Protein AF-X0ZJN6-F1 (afdb_monomer_lite)

Sequence (72 aa):
KGVRLISNTSPSVLLDTGLSLPLFFRGKVRDTYDLGNLLLIVATDRISAFDVVLPCGIPDKGLVLNKLSAFW

Foldseek 3Di:
DDDDPPPPPPQDFFPDDPDPAAFPDDDQFWTWGDPPVDIDIFGGQWDDDPNDIDPDGDGCPRVVVVVVVVVD

InterPro domains:
  IPR028923 SAICAR synthetase/ADE2, N-terminal [PF01259] (24-72)

Organism: NCBI:txid412755

pLDDT: mean 90.12, std 16.63, range [38.62, 98.69]

Secondary structure (DSSP, 8-state):
---------PPPP-S----SS-EEEE-SSEEEEE-SSSEEEEE-S--EETTEE-SS--TTHHHHHHHHHHH-

Structure (mmCIF, N/CA/C/O backbone):
data_AF-X0ZJN6-F1
#
_entry.id   AF-X0ZJN6-F1
#
loop_
_atom_site.group_PDB
_atom_site.id
_atom_site.type_symbol
_atom_site.label_atom_id
_atom_site.label_alt_id
_atom_site.label_comp_id
_atom_site.label_asym_id
_atom_site.label_entity_id
_atom_site.label_seq_id
_atom_site.pdbx_PDB_ins_code
_atom_site.Cartn_x
_atom_site.Cartn_y
_atom_site.Cartn_z
_atom_site.occupancy
_atom_site.B_iso_or_equiv
_atom_site.auth_seq_id
_atom_site.auth_comp_id
_atom_site.auth_asym_id
_atom_site.auth_atom_id
_atom_site.pdbx_PDB_model_num
ATOM 1 N N . LYS A 1 1 ? -23.811 -11.309 -40.098 1.00 42.22 1 LYS A N 1
ATOM 2 C CA . LYS A 1 1 ? -22.363 -11.030 -39.929 1.00 42.22 1 LYS A CA 1
ATOM 3 C C . LYS A 1 1 ? -22.189 -10.219 -38.647 1.00 42.22 1 LYS A C 1
ATOM 5 O O . LYS A 1 1 ? -22.235 -9.001 -38.697 1.00 42.22 1 LYS A O 1
ATOM 10 N N . GLY A 1 2 ? -22.147 -10.895 -37.497 1.00 38.62 2 GLY A N 1
ATOM 11 C CA . GLY A 1 2 ? -22.031 -10.250 -36.187 1.00 38.62 2 GLY A CA 1
ATOM 12 C C . GLY A 1 2 ? -20.564 -10.118 -35.801 1.00 38.62 2 GLY A C 1
ATOM 13 O O . GLY A 1 2 ? -19.873 -11.127 -35.688 1.00 38.62 2 GLY A O 1
ATOM 14 N N . VAL A 1 3 ? -20.089 -8.886 -35.638 1.00 51.44 3 VAL A N 1
ATOM 15 C CA . VAL A 1 3 ? -18.773 -8.605 -35.060 1.00 51.44 3 VAL A CA 1
ATOM 16 C C . VAL A 1 3 ? -18.885 -8.853 -33.559 1.00 51.44 3 VAL A C 1
ATOM 18 O O . VAL A 1 3 ? -19.558 -8.116 -32.844 1.00 51.44 3 VAL A O 1
ATOM 21 N N . ARG A 1 4 ? -18.268 -9.936 -33.083 1.00 50.78 4 ARG A N 1
ATOM 22 C CA . ARG A 1 4 ? -18.113 -10.212 -31.654 1.00 50.78 4 ARG A CA 1
ATOM 23 C C . ARG A 1 4 ? -17.073 -9.218 -31.131 1.00 50.78 4 ARG A C 1
ATOM 25 O O . ARG A 1 4 ? -15.894 -9.362 -31.440 1.00 50.78 4 ARG A O 1
ATOM 32 N N . LEU A 1 5 ? -17.505 -8.192 -30.397 1.00 50.22 5 LEU A N 1
ATOM 33 C CA . LEU A 1 5 ? -16.597 -7.315 -29.658 1.00 50.22 5 LEU A CA 1
ATOM 34 C C . LEU A 1 5 ? -15.976 -8.142 -28.527 1.00 50.22 5 LEU A C 1
ATOM 36 O O . LEU A 1 5 ? -16.538 -8.262 -27.443 1.00 50.22 5 LEU A O 1
ATOM 40 N N . ILE A 1 6 ? -14.841 -8.776 -28.803 1.00 57.19 6 ILE A N 1
ATOM 41 C CA . ILE A 1 6 ? -13.929 -9.232 -27.759 1.00 57.19 6 ILE A CA 1
ATOM 42 C C . ILE A 1 6 ? -13.383 -7.966 -27.097 1.00 57.19 6 ILE A C 1
ATOM 44 O O . ILE A 1 6 ? -12.503 -7.303 -27.641 1.00 57.19 6 ILE A O 1
ATOM 48 N N . SER A 1 7 ? -13.970 -7.574 -25.963 1.00 52.72 7 SER A N 1
ATOM 49 C CA . SER A 1 7 ? -13.413 -6.523 -25.118 1.00 52.72 7 SER A CA 1
ATOM 50 C C . SER A 1 7 ? -12.051 -7.009 -24.641 1.00 52.72 7 SER A C 1
ATOM 52 O O . SER A 1 7 ? -11.959 -7.869 -23.767 1.00 52.72 7 SER A O 1
ATOM 54 N N . ASN A 1 8 ? -10.994 -6.513 -25.272 1.00 47.56 8 ASN A N 1
ATOM 55 C CA . ASN A 1 8 ? -9.628 -6.778 -24.868 1.00 47.56 8 ASN A CA 1
ATOM 56 C C . ASN A 1 8 ? -9.390 -6.008 -23.559 1.00 47.56 8 ASN A C 1
ATOM 58 O O . ASN A 1 8 ? -8.964 -4.856 -23.584 1.00 47.56 8 ASN A O 1
ATOM 62 N N . THR A 1 9 ? -9.757 -6.590 -22.417 1.00 56.84 9 THR A N 1
ATOM 63 C CA . THR A 1 9 ? -9.446 -6.049 -21.089 1.00 56.84 9 THR A CA 1
ATOM 64 C C . THR A 1 9 ? -7.953 -6.240 -20.848 1.00 56.84 9 THR A C 1
ATOM 66 O O . THR A 1 9 ? -7.522 -7.190 -20.202 1.00 56.84 9 THR A O 1
ATOM 69 N N . SER A 1 10 ? -7.132 -5.354 -21.416 1.00 58.56 10 SER A N 1
ATOM 70 C CA . SER A 1 10 ? -5.763 -5.179 -20.936 1.00 58.56 10 SER A CA 1
ATOM 71 C C . SER A 1 10 ? -5.838 -4.921 -19.427 1.00 58.56 10 SER A C 1
ATOM 73 O O . SER A 1 10 ? -6.619 -4.047 -19.032 1.00 58.56 10 SER A O 1
ATOM 75 N N . PRO A 1 11 ? -5.099 -5.660 -18.585 1.00 62.78 11 PRO A N 1
ATOM 76 C CA . PRO A 1 11 ? -5.225 -5.518 -17.143 1.00 62.78 11 PRO A CA 1
ATOM 77 C C . PRO A 1 11 ? -4.848 -4.087 -16.747 1.00 62.78 11 PRO A C 1
ATOM 79 O O . PRO A 1 11 ? -3.758 -3.598 -17.056 1.00 62.78 11 PRO A O 1
ATOM 82 N N . SER A 1 12 ? -5.795 -3.381 -16.132 1.00 85.56 12 SER A N 1
ATOM 83 C CA . SER A 1 12 ? -5.605 -2.008 -15.677 1.00 85.56 12 SER A CA 1
ATOM 84 C C . SER A 1 12 ? -4.714 -2.011 -14.440 1.00 85.56 12 SER A C 1
ATOM 86 O O . SER A 1 12 ? -5.086 -2.587 -13.422 1.00 85.56 12 SER A O 1
ATOM 88 N N . VAL A 1 13 ? -3.553 -1.362 -14.522 1.00 95.38 13 VAL A N 1
ATOM 89 C CA . VAL A 1 13 ? -2.597 -1.266 -13.410 1.00 95.38 13 VAL A CA 1
ATOM 90 C C . VAL A 1 13 ? -3.118 -0.296 -12.347 1.00 95.38 13 VAL A C 1
ATOM 92 O O . VAL A 1 13 ? -3.305 0.890 -12.625 1.00 95.38 13 VAL A O 1
ATOM 95 N N . LEU A 1 14 ? -3.304 -0.771 -11.115 1.00 96.56 14 LEU A N 1
ATOM 96 C CA . LEU A 1 14 ? -3.771 0.047 -9.991 1.00 96.56 14 LEU A CA 1
ATOM 97 C C . LEU A 1 14 ? -2.604 0.780 -9.307 1.00 96.56 14 LEU A C 1
ATOM 99 O O . LEU A 1 14 ? -1.968 0.240 -8.400 1.00 96.56 14 LEU A O 1
ATOM 103 N N . LEU A 1 15 ? -2.314 2.016 -9.724 1.00 96.44 15 LEU A N 1
ATOM 104 C CA . LEU A 1 15 ? -1.258 2.846 -9.116 1.00 96.44 15 LEU A CA 1
ATOM 105 C C . LEU A 1 15 ? -1.757 3.761 -7.990 1.00 96.44 15 LEU A C 1
ATOM 107 O O . LEU A 1 15 ? -1.005 4.016 -7.049 1.00 96.44 15 LEU A O 1
ATOM 111 N N . ASP A 1 16 ? -3.005 4.222 -8.060 1.00 93.25 16 ASP A N 1
ATOM 112 C CA . ASP A 1 16 ? -3.678 5.036 -7.041 1.00 93.25 16 ASP A CA 1
ATOM 113 C C . ASP A 1 16 ? -5.107 4.512 -6.859 1.00 93.25 16 ASP A C 1
ATOM 115 O O . ASP A 1 16 ? -5.748 4.104 -7.826 1.00 93.25 16 ASP A O 1
ATOM 119 N N . THR A 1 17 ? -5.583 4.473 -5.618 1.00 94.19 17 THR A N 1
ATOM 120 C CA . THR A 1 17 ? -6.875 3.884 -5.251 1.00 94.19 17 THR A CA 1
ATOM 121 C C . THR A 1 17 ? -8.023 4.893 -5.249 1.00 94.19 17 THR A C 1
ATOM 123 O O . THR A 1 17 ? -9.169 4.478 -5.399 1.00 94.19 17 THR A O 1
ATOM 126 N N . GLY A 1 18 ? -7.743 6.199 -5.134 1.00 92.19 18 GLY A N 1
ATOM 127 C CA . GLY A 1 18 ? -8.722 7.279 -5.325 1.00 92.19 18 GLY A CA 1
ATOM 128 C C . GLY A 1 18 ? -10.017 7.192 -4.501 1.00 92.19 18 GLY A C 1
ATOM 129 O O . GLY A 1 18 ? -11.018 7.788 -4.8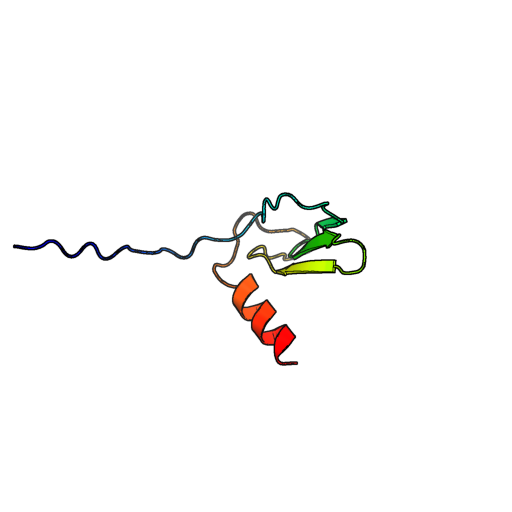95 1.00 92.19 18 GLY A O 1
ATOM 130 N N . LEU A 1 19 ? -10.041 6.439 -3.394 1.00 96.12 19 LEU A N 1
ATOM 131 C CA . LEU A 1 19 ? -11.261 6.210 -2.615 1.00 96.12 19 LEU A CA 1
ATOM 132 C C . LEU A 1 19 ? -11.663 7.465 -1.831 1.00 96.12 19 LEU A C 1
ATOM 134 O O . LEU A 1 19 ? -10.818 8.135 -1.239 1.00 96.12 19 LEU A O 1
ATOM 138 N N . SER A 1 20 ? -12.966 7.740 -1.757 1.00 96.88 20 SER A N 1
ATOM 139 C CA . SER A 1 20 ? -13.550 8.821 -0.951 1.00 96.88 20 SER A CA 1
ATOM 140 C C . SER A 1 20 ? -13.632 8.446 0.539 1.00 96.88 20 SER A C 1
ATOM 142 O O . SER A 1 20 ? -14.704 8.478 1.142 1.00 96.88 20 SER A O 1
A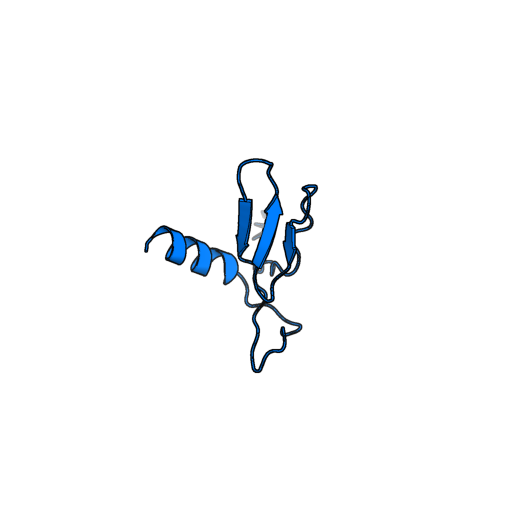TOM 144 N N . LEU A 1 21 ? -12.504 8.034 1.115 1.00 97.62 21 LEU A N 1
ATOM 145 C CA . LEU A 1 21 ? -12.335 7.645 2.516 1.00 97.62 21 LEU A CA 1
ATOM 146 C C . LEU A 1 21 ? -11.147 8.415 3.121 1.00 97.62 21 LEU A C 1
ATOM 148 O O . LEU A 1 21 ? -10.246 8.806 2.372 1.00 97.62 21 LEU A O 1
ATOM 152 N N . PRO A 1 22 ? -11.092 8.623 4.451 1.00 98.06 22 PRO A N 1
ATOM 153 C CA . PRO A 1 22 ? -9.940 9.253 5.088 1.00 98.06 22 PRO A CA 1
ATOM 154 C C . PRO A 1 22 ? -8.664 8.437 4.843 1.00 98.06 22 PRO A C 1
ATOM 156 O O . PRO A 1 22 ? -8.553 7.286 5.272 1.00 98.06 22 PRO A O 1
ATOM 159 N N . LEU A 1 23 ? -7.698 9.017 4.128 1.00 97.81 23 LEU A N 1
ATOM 160 C CA . LEU A 1 23 ? -6.406 8.376 3.895 1.00 97.81 23 LEU A CA 1
ATOM 161 C C . LEU A 1 23 ? -5.602 8.399 5.198 1.00 97.81 23 LEU A C 1
ATOM 163 O O . LEU A 1 23 ? -5.216 9.464 5.673 1.00 97.81 23 LEU A O 1
ATOM 167 N N . PHE A 1 24 ? -5.335 7.222 5.754 1.00 97.88 24 PHE A N 1
ATOM 168 C CA . PHE A 1 24 ? -4.539 7.072 6.969 1.00 97.88 24 PHE A CA 1
ATOM 169 C C . PHE A 1 24 ? -3.043 7.112 6.656 1.00 97.88 24 PHE A C 1
ATOM 171 O O . PHE A 1 24 ? -2.278 7.847 7.274 1.00 97.88 24 PHE A O 1
ATOM 178 N N . PHE A 1 25 ? -2.612 6.318 5.673 1.00 97.25 25 PHE A N 1
ATOM 179 C CA . PHE A 1 25 ? -1.207 6.221 5.292 1.00 97.25 25 PHE A CA 1
ATOM 180 C C . PHE A 1 25 ? -1.054 5.727 3.855 1.00 97.25 25 PHE A C 1
ATOM 182 O O . PHE A 1 25 ? -1.731 4.792 3.431 1.00 97.25 25 PHE A O 1
ATOM 189 N N . ARG A 1 26 ? -0.104 6.307 3.117 1.00 97.44 26 ARG A N 1
ATOM 190 C CA . ARG A 1 26 ? 0.291 5.839 1.785 1.00 97.44 26 ARG A CA 1
ATOM 191 C C . ARG A 1 26 ? 1.725 5.331 1.826 1.00 97.44 26 ARG A C 1
ATOM 193 O O . ARG A 1 26 ? 2.676 6.105 1.885 1.00 97.44 26 ARG A O 1
ATOM 200 N N . GLY A 1 27 ? 1.871 4.011 1.784 1.00 97.25 27 GLY A N 1
ATOM 201 C CA . GLY A 1 27 ? 3.165 3.346 1.706 1.00 97.25 27 GLY A CA 1
ATOM 202 C C . GLY A 1 27 ? 3.635 3.150 0.265 1.00 97.25 27 GLY A C 1
ATOM 203 O O . GLY A 1 27 ? 2.908 3.405 -0.700 1.00 97.25 27 GLY A O 1
ATOM 204 N N . LYS A 1 28 ? 4.842 2.588 0.113 1.00 98.00 28 LYS A N 1
ATOM 205 C CA . LYS A 1 28 ? 5.434 2.275 -1.203 1.00 98.00 28 LYS A CA 1
ATOM 206 C C . LYS A 1 28 ? 4.484 1.452 -2.089 1.00 98.00 28 LYS A C 1
ATOM 208 O O . LYS A 1 28 ? 4.308 1.764 -3.263 1.00 98.00 28 LYS A O 1
ATOM 213 N N . VAL A 1 29 ? 3.818 0.447 -1.510 1.00 98.25 29 VAL A N 1
ATOM 214 C CA . VAL A 1 29 ? 3.007 -0.547 -2.250 1.00 98.25 29 VAL A CA 1
ATOM 215 C C . VAL A 1 29 ? 1.586 -0.760 -1.706 1.00 98.25 29 VAL A C 1
ATOM 217 O O . VAL A 1 29 ? 0.854 -1.609 -2.210 1.00 98.25 29 VAL A O 1
ATOM 220 N N . ARG A 1 30 ? 1.176 -0.018 -0.671 1.00 98.25 30 ARG A N 1
ATOM 221 C CA . ARG A 1 30 ? -0.160 -0.117 -0.063 1.00 98.25 30 ARG A CA 1
ATOM 222 C C . ARG A 1 30 ? -0.716 1.265 0.242 1.00 98.25 30 ARG A C 1
ATOM 224 O O . ARG A 1 30 ? 0.043 2.134 0.670 1.00 98.25 30 ARG A O 1
ATOM 231 N N . ASP A 1 31 ? -2.018 1.421 0.055 1.00 98.38 31 ASP A N 1
ATOM 232 C CA . ASP A 1 31 ? -2.786 2.557 0.563 1.00 98.38 31 ASP A CA 1
ATOM 233 C C . ASP A 1 31 ? -3.637 2.061 1.736 1.00 98.38 31 ASP A C 1
ATOM 235 O O . ASP A 1 31 ? -4.298 1.029 1.624 1.00 98.38 31 ASP A O 1
ATOM 239 N N . THR A 1 32 ? -3.602 2.770 2.859 1.00 98.44 32 THR A N 1
ATOM 240 C CA . THR A 1 32 ? -4.381 2.444 4.054 1.00 98.44 32 THR A CA 1
ATOM 241 C C . THR A 1 32 ? -5.370 3.563 4.332 1.00 98.44 32 THR A C 1
ATOM 243 O O . THR A 1 32 ? -4.982 4.729 4.416 1.00 98.44 32 THR A O 1
ATOM 246 N N . TYR A 1 33 ? -6.630 3.197 4.517 1.00 98.69 33 TYR A N 1
ATOM 247 C CA . TYR A 1 33 ? -7.734 4.095 4.822 1.00 98.69 33 TYR A CA 1
ATOM 248 C C . TYR A 1 33 ? -8.286 3.811 6.214 1.00 98.69 33 TYR A C 1
ATOM 250 O O . TYR A 1 33 ? -8.358 2.654 6.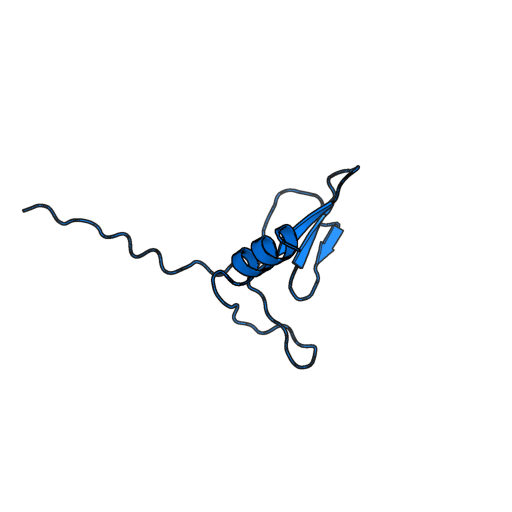635 1.00 98.69 33 TYR A O 1
ATOM 258 N N . ASP A 1 34 ? -8.673 4.875 6.908 1.00 98.25 34 ASP A N 1
ATOM 259 C CA . ASP A 1 34 ? -9.299 4.799 8.223 1.00 98.25 34 ASP A CA 1
ATOM 260 C C . ASP A 1 34 ? -10.818 4.626 8.080 1.00 98.25 34 ASP A C 1
ATOM 262 O O . ASP A 1 34 ? -11.479 5.393 7.376 1.00 98.25 34 ASP A O 1
ATOM 266 N N . LEU A 1 35 ? -11.367 3.603 8.739 1.00 98.25 35 LEU A N 1
ATOM 267 C CA . LEU A 1 35 ? -12.806 3.343 8.848 1.00 98.25 35 LEU A CA 1
ATOM 268 C C . LEU A 1 35 ? -13.336 3.610 10.273 1.00 98.25 35 LEU A C 1
ATOM 270 O O . LEU A 1 35 ? -14.447 3.204 10.610 1.00 98.25 35 LEU A O 1
ATOM 274 N N . GLY A 1 36 ? -12.548 4.268 11.126 1.00 97.50 36 GLY A N 1
ATOM 275 C CA . GLY A 1 36 ? -12.850 4.598 12.515 1.00 97.50 36 GLY A CA 1
ATOM 276 C C . GLY A 1 36 ? -12.340 3.535 13.486 1.00 97.50 36 GLY A C 1
ATOM 277 O O . GLY A 1 36 ? -11.400 3.768 14.239 1.00 97.50 36 GLY A O 1
ATOM 278 N N . ASN A 1 37 ? -12.960 2.354 13.488 1.00 97.88 37 ASN A N 1
ATOM 279 C CA . ASN A 1 37 ? -12.560 1.229 14.349 1.00 97.88 37 ASN A CA 1
ATOM 280 C C . ASN A 1 37 ? -11.750 0.148 13.614 1.00 97.88 37 ASN A C 1
ATOM 282 O O . ASN A 1 37 ? -11.304 -0.816 14.234 1.00 97.88 37 ASN A O 1
ATOM 286 N N . LEU A 1 38 ? -11.598 0.285 12.298 1.00 98.38 38 LEU A N 1
ATOM 287 C CA . LEU A 1 38 ? -10.928 -0.662 11.415 1.00 98.38 38 LEU A CA 1
ATOM 288 C C . LEU A 1 38 ? -10.053 0.095 10.417 1.00 98.38 38 LEU A C 1
ATOM 290 O O . LEU A 1 38 ? -10.289 1.265 10.125 1.00 98.38 38 LEU A O 1
ATOM 294 N N . LEU A 1 39 ? -9.081 -0.610 9.843 1.00 98.19 39 LEU A N 1
ATOM 295 C CA . LEU A 1 39 ? -8.279 -0.112 8.731 1.00 98.19 39 LEU A CA 1
ATOM 296 C C . LEU A 1 39 ? -8.608 -0.900 7.464 1.00 98.19 39 LEU A C 1
ATOM 298 O O . LEU A 1 39 ? -8.582 -2.131 7.466 1.00 98.19 39 LEU A O 1
ATOM 302 N N . LEU A 1 40 ? -8.861 -0.187 6.368 1.00 98.31 40 LEU A N 1
ATOM 303 C CA . LEU A 1 40 ? -8.900 -0.768 5.030 1.00 98.31 40 LEU A CA 1
ATOM 304 C C . LEU A 1 40 ? -7.505 -0.668 4.419 1.00 98.31 40 LEU A C 1
ATOM 306 O O . LEU A 1 40 ? -7.016 0.427 4.156 1.00 98.31 40 LEU A O 1
ATOM 310 N N . ILE A 1 41 ? -6.876 -1.810 4.161 1.00 98.12 41 ILE A N 1
ATOM 311 C CA . ILE A 1 41 ? -5.554 -1.880 3.534 1.00 98.12 41 ILE A CA 1
ATOM 312 C C . ILE A 1 41 ? -5.726 -2.350 2.091 1.00 98.12 41 ILE A C 1
ATOM 314 O O . ILE A 1 41 ? -6.154 -3.475 1.847 1.00 98.12 41 ILE A O 1
ATOM 318 N N . VAL A 1 42 ? -5.350 -1.510 1.130 1.00 98.25 42 VAL A N 1
ATOM 319 C CA . VAL A 1 42 ? -5.396 -1.829 -0.299 1.00 98.25 42 VAL A CA 1
ATOM 320 C C . VAL A 1 42 ? -3.985 -2.115 -0.808 1.00 98.25 42 VAL A C 1
ATOM 322 O O . VAL A 1 42 ? -3.128 -1.229 -0.848 1.00 98.25 42 VAL A O 1
ATOM 325 N N . ALA A 1 43 ? -3.733 -3.360 -1.218 1.00 98.25 43 ALA A N 1
ATOM 326 C CA . ALA A 1 43 ? -2.519 -3.728 -1.942 1.00 98.25 43 ALA A CA 1
ATOM 327 C C . ALA A 1 43 ? -2.614 -3.233 -3.391 1.00 98.25 43 ALA A C 1
ATOM 329 O O . ALA A 1 43 ? -3.450 -3.705 -4.157 1.00 98.25 43 ALA A O 1
ATOM 330 N N . THR A 1 44 ? -1.766 -2.272 -3.759 1.00 98.38 44 THR A N 1
ATOM 331 C CA . THR A 1 44 ? -1.750 -1.680 -5.107 1.00 98.38 44 THR A CA 1
ATOM 332 C C . THR A 1 44 ? -0.824 -2.460 -6.031 1.00 98.38 44 THR A C 1
ATOM 334 O O . THR A 1 44 ? -0.102 -3.354 -5.583 1.00 98.38 44 THR A O 1
ATOM 337 N N . ASP A 1 45 ? -0.786 -2.106 -7.315 1.00 98.50 45 ASP A N 1
ATOM 338 C CA . ASP A 1 45 ? 0.127 -2.687 -8.304 1.00 98.50 45 ASP A CA 1
ATOM 339 C C . ASP A 1 45 ? 1.511 -2.028 -8.314 1.00 98.50 45 ASP A C 1
ATOM 341 O O . ASP A 1 45 ? 2.434 -2.553 -8.942 1.00 98.50 45 ASP A O 1
ATOM 345 N N . ARG A 1 46 ? 1.707 -0.965 -7.520 1.00 98.25 46 ARG A N 1
ATOM 346 C CA . ARG A 1 46 ? 3.018 -0.333 -7.312 1.00 98.25 46 ARG A CA 1
ATOM 347 C C . ARG A 1 46 ? 4.052 -1.347 -6.826 1.00 98.25 46 ARG A C 1
ATOM 349 O O . ARG A 1 46 ? 3.744 -2.263 -6.059 1.00 98.25 46 ARG A O 1
ATOM 356 N N . ILE A 1 47 ? 5.291 -1.160 -7.254 1.00 98.19 47 ILE A N 1
ATOM 357 C CA . ILE A 1 47 ? 6.442 -1.966 -6.855 1.00 98.19 47 ILE A CA 1
ATOM 358 C C . ILE A 1 47 ? 7.606 -1.031 -6.530 1.00 98.19 47 ILE A C 1
ATOM 360 O O . ILE A 1 47 ? 7.732 0.042 -7.119 1.00 98.19 47 ILE A O 1
ATOM 364 N N . SER A 1 48 ? 8.441 -1.422 -5.570 1.00 98.06 48 SER A N 1
ATOM 365 C CA . SER A 1 48 ? 9.639 -0.672 -5.202 1.00 98.06 48 SER A CA 1
ATOM 366 C C . SER A 1 48 ? 10.881 -1.545 -5.263 1.00 98.06 48 SER A C 1
ATOM 368 O O . SER A 1 48 ? 10.831 -2.702 -4.849 1.00 98.06 48 SER A O 1
ATOM 370 N N . ALA A 1 49 ? 11.993 -0.964 -5.699 1.00 97.75 49 ALA A N 1
ATOM 371 C CA . ALA A 1 49 ? 13.320 -1.569 -5.681 1.00 97.75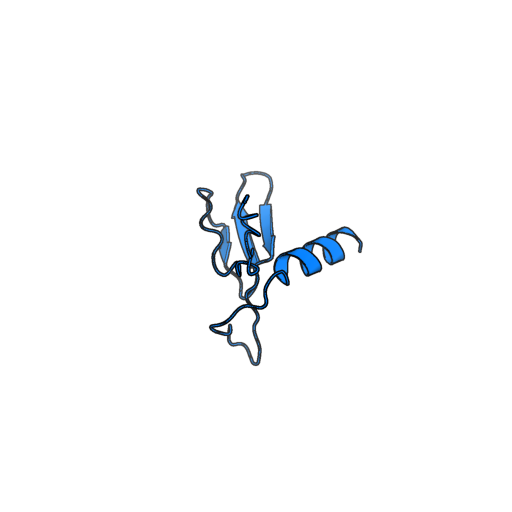 49 ALA A CA 1
ATOM 372 C C . ALA A 1 49 ? 14.345 -0.496 -5.293 1.00 97.75 49 ALA A C 1
ATOM 374 O O . ALA A 1 49 ? 14.170 0.666 -5.655 1.00 97.75 49 ALA A O 1
ATOM 375 N N . PHE A 1 50 ? 15.387 -0.873 -4.543 1.00 97.62 50 PHE A N 1
ATOM 376 C CA . PHE A 1 50 ? 16.419 0.062 -4.058 1.00 97.62 50 PHE A CA 1
ATOM 377 C C . PHE A 1 50 ? 15.823 1.316 -3.394 1.00 97.62 50 PHE A C 1
ATOM 379 O O . PHE A 1 50 ? 16.185 2.443 -3.704 1.00 97.62 50 PHE A O 1
ATOM 386 N N . ASP A 1 51 ? 14.829 1.099 -2.531 1.00 96.94 51 ASP A N 1
ATOM 387 C CA . ASP A 1 51 ? 14.063 2.128 -1.824 1.00 96.94 51 ASP A CA 1
ATOM 388 C C . ASP A 1 51 ? 13.233 3.118 -2.657 1.00 96.94 51 ASP A C 1
ATOM 390 O O . ASP A 1 51 ? 12.512 3.930 -2.076 1.00 96.94 51 ASP A O 1
ATOM 394 N N . VAL A 1 52 ? 13.203 2.975 -3.982 1.00 97.50 52 VAL A N 1
ATOM 395 C CA . VAL A 1 52 ? 12.437 3.832 -4.896 1.00 97.50 52 VAL A CA 1
ATOM 396 C C . VAL A 1 52 ? 11.190 3.105 -5.403 1.00 97.50 52 VAL A C 1
ATOM 398 O O . VAL A 1 52 ? 11.244 1.926 -5.751 1.00 97.50 52 VAL A O 1
ATOM 401 N N . VAL A 1 53 ? 10.049 3.800 -5.447 1.00 97.38 53 VAL A N 1
ATOM 402 C CA . VAL A 1 53 ? 8.827 3.310 -6.112 1.00 97.38 53 VAL A CA 1
ATOM 403 C C . VAL A 1 53 ? 8.980 3.507 -7.617 1.00 97.38 53 VAL A C 1
ATOM 405 O O . VAL A 1 53 ? 9.281 4.610 -8.067 1.00 97.38 53 VAL A O 1
ATOM 408 N N . LEU A 1 54 ? 8.787 2.442 -8.393 1.00 97.56 54 LEU A N 1
ATOM 409 C CA . LEU A 1 54 ? 8.932 2.492 -9.846 1.00 97.56 54 LEU A CA 1
ATOM 410 C C . LEU A 1 54 ? 7.735 3.212 -10.499 1.00 97.56 54 LEU A C 1
ATOM 412 O O . LEU A 1 54 ? 6.619 3.128 -9.982 1.00 97.56 54 LEU A O 1
ATOM 416 N N . PRO A 1 55 ? 7.939 3.900 -11.642 1.00 94.88 55 PRO A N 1
ATOM 417 C CA . PRO A 1 55 ? 6.868 4.629 -12.326 1.00 94.88 55 PRO A CA 1
ATOM 418 C C . PRO A 1 55 ? 5.826 3.701 -12.965 1.00 94.88 55 PRO A C 1
ATOM 420 O O . PRO A 1 55 ? 4.682 4.102 -13.162 1.00 94.88 55 PRO A O 1
ATOM 423 N N . CYS A 1 56 ? 6.207 2.461 -13.287 1.00 94.31 56 CYS A N 1
ATOM 424 C CA . CYS A 1 56 ? 5.296 1.427 -13.759 1.00 94.31 56 CYS A CA 1
ATOM 425 C C . CYS A 1 56 ? 4.934 0.454 -12.629 1.00 94.31 56 CYS A C 1
ATOM 427 O O . CYS A 1 56 ? 5.756 0.112 -11.777 1.00 94.31 56 CYS A O 1
ATOM 429 N N . GLY A 1 57 ? 3.683 -0.001 -12.634 1.00 96.00 57 GLY A N 1
ATOM 430 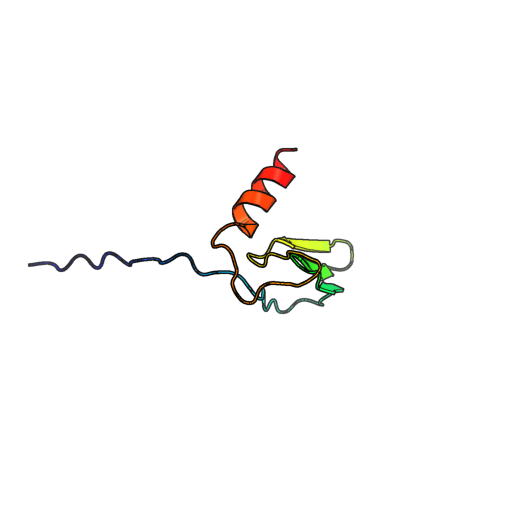C CA . GLY A 1 57 ? 3.221 -1.088 -11.777 1.00 96.00 57 GLY A CA 1
ATOM 431 C C . GLY A 1 57 ? 3.239 -2.421 -12.514 1.00 96.00 57 GLY A C 1
ATOM 432 O O . GLY A 1 57 ? 3.377 -2.473 -13.737 1.00 96.00 57 GLY A O 1
ATOM 433 N N . ILE A 1 58 ? 3.071 -3.499 -11.756 1.00 96.75 58 ILE A N 1
ATOM 434 C CA . ILE A 1 58 ? 2.891 -4.844 -12.305 1.00 96.75 58 ILE A CA 1
ATOM 435 C C . ILE A 1 58 ? 1.395 -5.165 -12.238 1.00 96.75 58 ILE A C 1
ATOM 437 O O . ILE A 1 58 ? 0.884 -5.250 -11.117 1.00 96.75 58 ILE A O 1
ATOM 441 N N . PRO A 1 59 ? 0.697 -5.319 -13.382 1.00 96.75 59 PRO A N 1
ATOM 442 C CA . PRO A 1 59 ? -0.733 -5.606 -13.380 1.00 96.75 59 PRO A CA 1
ATOM 443 C C . PRO A 1 59 ? -1.060 -6.824 -12.509 1.00 96.75 59 PRO A C 1
ATOM 445 O O . PRO A 1 59 ? -0.313 -7.803 -12.504 1.00 96.75 59 PRO A O 1
ATOM 448 N N . ASP A 1 60 ? -2.154 -6.739 -11.752 1.00 96.38 60 ASP A N 1
ATOM 449 C CA . ASP A 1 60 ? -2.675 -7.787 -10.861 1.00 96.38 60 ASP A CA 1
ATOM 450 C C . ASP A 1 60 ? -1.764 -8.189 -9.682 1.00 96.38 60 ASP A C 1
ATOM 452 O O . ASP A 1 60 ? -2.128 -9.056 -8.878 1.00 96.38 60 ASP A O 1
ATOM 456 N N . LYS A 1 61 ? -0.600 -7.553 -9.497 1.00 97.62 61 LYS A N 1
ATOM 457 C CA . LYS A 1 61 ? 0.301 -7.858 -8.375 1.00 97.62 61 LYS A CA 1
ATOM 458 C C . LYS A 1 61 ? -0.398 -7.643 -7.037 1.00 97.62 61 LYS A C 1
ATOM 460 O O . LYS A 1 61 ? -0.286 -8.482 -6.145 1.00 97.62 61 LYS A O 1
ATOM 465 N N . GLY A 1 62 ? -1.100 -6.519 -6.882 1.00 97.75 62 GLY A N 1
ATOM 466 C CA . GLY A 1 62 ? -1.843 -6.210 -5.661 1.00 97.75 62 GLY A CA 1
ATOM 467 C C . GLY A 1 62 ? -2.878 -7.288 -5.336 1.00 97.75 62 GLY A C 1
ATOM 468 O O . GLY A 1 62 ? -2.940 -7.769 -4.204 1.00 97.75 62 GLY A O 1
ATOM 469 N N . LEU A 1 63 ? -3.610 -7.747 -6.357 1.00 97.19 63 LEU A N 1
ATOM 470 C CA . LEU A 1 63 ? -4.616 -8.804 -6.248 1.00 97.19 63 LEU A CA 1
ATOM 471 C C . LEU A 1 63 ? -4.011 -10.133 -5.778 1.00 97.19 63 LEU A C 1
ATOM 473 O O . LEU A 1 63 ? -4.519 -10.742 -4.834 1.00 97.19 63 LEU A O 1
ATOM 477 N N . VAL A 1 64 ? -2.941 -10.591 -6.435 1.00 97.50 64 VAL A N 1
ATOM 478 C CA . VAL A 1 64 ? -2.278 -11.864 -6.108 1.00 97.50 64 VAL A CA 1
ATOM 479 C C . VAL A 1 64 ? -1.708 -11.826 -4.694 1.00 97.50 64 VAL A C 1
ATOM 481 O O . VAL A 1 64 ? -1.944 -12.747 -3.914 1.00 97.50 64 VAL A O 1
ATOM 484 N N . LEU A 1 65 ? -1.008 -10.748 -4.332 1.00 98.00 65 LEU A N 1
ATOM 485 C CA . LEU A 1 65 ? -0.419 -10.614 -3.001 1.00 98.00 65 LEU A CA 1
ATOM 486 C C . LEU A 1 65 ? -1.485 -10.521 -1.906 1.00 98.00 65 LEU A C 1
ATOM 488 O O . LEU A 1 65 ? -1.300 -11.109 -0.846 1.00 98.00 65 LEU A O 1
ATOM 492 N N . ASN A 1 66 ? -2.611 -9.849 -2.163 1.00 98.00 66 ASN A N 1
ATOM 493 C CA . ASN A 1 66 ? -3.719 -9.800 -1.213 1.00 98.00 66 ASN A CA 1
ATOM 494 C C . ASN A 1 66 ? -4.315 -11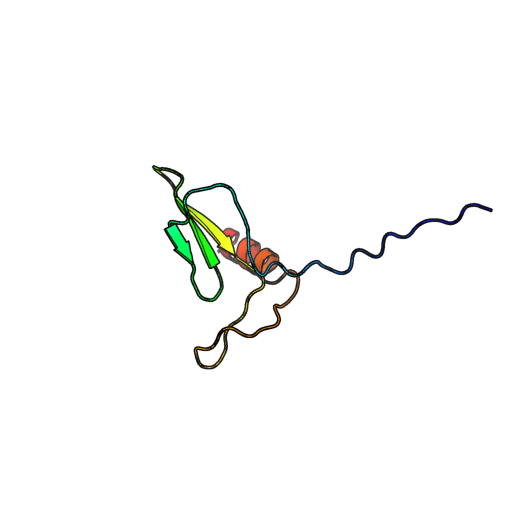.194 -0.962 1.00 98.00 66 ASN A C 1
ATOM 496 O O . ASN A 1 66 ? -4.548 -11.570 0.182 1.00 98.00 66 ASN A O 1
ATOM 500 N N . LYS A 1 67 ? -4.507 -11.991 -2.024 1.00 98.19 67 LYS A N 1
ATOM 501 C CA . LYS A 1 67 ? -4.984 -13.380 -1.907 1.00 98.19 67 LYS A CA 1
ATOM 502 C C . LYS A 1 67 ? -3.998 -14.269 -1.151 1.00 98.19 67 LYS A C 1
ATOM 504 O O . LYS A 1 67 ? -4.425 -15.062 -0.322 1.00 98.19 67 LYS A O 1
ATOM 509 N N . LEU A 1 68 ? -2.697 -14.123 -1.412 1.00 98.38 68 LEU A N 1
ATOM 510 C CA . LEU A 1 68 ? -1.661 -14.852 -0.677 1.00 98.38 68 LEU A CA 1
ATOM 511 C C . LEU A 1 68 ? -1.665 -14.482 0.809 1.00 98.38 68 LEU A C 1
ATOM 513 O O . LEU A 1 68 ? -1.615 -15.371 1.647 1.00 98.38 68 LEU A O 1
ATOM 517 N N . SER A 1 69 ? -1.773 -13.195 1.146 1.00 97.75 69 SER A N 1
ATOM 518 C CA . SER A 1 69 ? -1.859 -12.750 2.543 1.00 97.75 69 SER A CA 1
ATOM 519 C C . SER A 1 69 ? -3.130 -13.202 3.259 1.00 97.75 69 SER A C 1
ATOM 521 O O . SER A 1 69 ? -3.103 -13.305 4.472 1.00 97.75 69 SER A O 1
ATOM 523 N N . ALA A 1 70 ? -4.233 -13.444 2.546 1.00 97.44 70 ALA A N 1
ATOM 524 C CA . ALA A 1 70 ? -5.448 -14.005 3.141 1.00 97.44 70 ALA A CA 1
ATOM 525 C C . ALA A 1 70 ? -5.367 -15.527 3.359 1.00 97.44 70 ALA A C 1
ATOM 527 O O . ALA A 1 70 ? -6.150 -16.073 4.131 1.00 97.44 70 ALA A O 1
ATOM 528 N N . PHE A 1 71 ? -4.479 -16.212 2.633 1.00 97.56 71 PHE A N 1
ATOM 529 C CA . PHE A 1 71 ? -4.260 -17.651 2.765 1.00 97.56 71 PHE A CA 1
ATOM 530 C C . PHE A 1 71 ? -3.345 -18.003 3.948 1.00 97.56 71 PHE A C 1
ATOM 532 O O . PHE A 1 71 ? -3.602 -19.001 4.619 1.00 97.56 71 PHE A O 1
ATOM 539 N N . TRP A 1 72 ? -2.281 -17.222 4.156 1.00 92.06 72 TRP A N 1
ATOM 540 C CA . TRP A 1 72 ? -1.316 -17.396 5.250 1.00 92.06 72 TRP A CA 1
ATOM 541 C C . TRP A 1 72 ? -1.816 -16.797 6.562 1.00 92.06 72 TRP A C 1
ATOM 543 O O . TRP A 1 72 ? -1.559 -17.429 7.610 1.00 92.06 72 TRP A O 1
#

Radius of gyration: 15.73 Å; chains: 1; bounding box: 39×27×54 Å